Protein AF-A0AA45L4L4-F1 (afdb_monomer)

Sequence (92 aa):
MARGTAGLFDLRLVIAALFAVYGVVLVVVGLGFTDDADLAKADGWNVNLWSGAGMVVVAAVFGAWTALRPLVVPDPEDVTEGEGVDARERDI

Structure (mmCIF, N/CA/C/O backbone):
data_AF-A0AA45L4L4-F1
#
_entry.id   AF-A0AA45L4L4-F1
#
loop_
_atom_site.group_PDB
_atom_site.id
_atom_site.type_symbol
_atom_site.label_atom_id
_atom_site.label_alt_id
_atom_site.label_comp_id
_atom_site.label_asym_id
_atom_site.label_entity_id
_atom_site.label_seq_id
_atom_site.pdbx_PDB_ins_code
_atom_site.Cartn_x
_atom_site.Cartn_y
_atom_site.Cartn_z
_atom_site.occupancy
_atom_site.B_iso_or_equiv
_atom_site.auth_seq_id
_atom_site.auth_comp_id
_atom_site.auth_asym_id
_atom_site.auth_atom_id
_atom_site.pdbx_PDB_model_num
ATOM 1 N N . MET A 1 1 ? -18.571 10.109 25.725 1.00 43.22 1 MET A N 1
ATOM 2 C CA . MET A 1 1 ? -18.363 8.698 25.337 1.00 43.22 1 MET A CA 1
ATOM 3 C C . MET A 1 1 ? -17.017 8.603 24.644 1.00 43.22 1 MET A C 1
ATOM 5 O O . MET A 1 1 ? -16.935 8.917 23.462 1.00 43.22 1 MET A O 1
ATOM 9 N N . ALA A 1 2 ? -15.953 8.279 25.379 1.00 48.59 2 ALA A N 1
ATOM 10 C CA . ALA A 1 2 ? -14.664 8.011 24.757 1.00 48.59 2 ALA A CA 1
ATOM 11 C C . ALA A 1 2 ? -14.792 6.684 23.997 1.00 48.59 2 ALA A C 1
ATOM 13 O O . ALA A 1 2 ? -15.001 5.629 24.587 1.00 48.59 2 ALA A O 1
ATOM 14 N N . ARG A 1 3 ? -14.793 6.747 22.665 1.00 56.06 3 ARG A N 1
ATOM 15 C CA . ARG A 1 3 ? -14.721 5.556 21.824 1.00 56.06 3 ARG A CA 1
ATOM 16 C C . ARG A 1 3 ? -13.248 5.169 21.790 1.00 56.06 3 ARG A C 1
ATOM 18 O O . ARG A 1 3 ? -12.480 5.802 21.074 1.00 56.06 3 ARG A O 1
ATOM 25 N N . GLY A 1 4 ? -12.856 4.186 22.596 1.00 51.84 4 GLY A N 1
ATOM 26 C CA . GLY A 1 4 ? -11.532 3.582 22.501 1.00 51.84 4 GLY A CA 1
ATOM 27 C C . GLY A 1 4 ? -11.350 2.981 21.109 1.00 51.84 4 GLY A C 1
ATOM 28 O O . GLY A 1 4 ? -11.856 1.901 20.817 1.00 51.84 4 GLY A O 1
ATOM 29 N N . THR A 1 5 ? -10.686 3.701 20.209 1.00 53.16 5 THR A N 1
ATOM 30 C CA . THR A 1 5 ? -10.184 3.116 18.966 1.00 53.16 5 THR A CA 1
ATOM 31 C C . THR A 1 5 ? -9.115 2.110 19.373 1.00 53.16 5 THR A C 1
ATOM 33 O O . THR A 1 5 ? -8.146 2.492 20.030 1.00 53.16 5 THR A O 1
ATOM 36 N N . ALA A 1 6 ? -9.299 0.827 19.049 1.00 57.09 6 ALA A N 1
ATOM 37 C CA . ALA A 1 6 ? -8.289 -0.176 19.351 1.00 57.09 6 ALA A CA 1
ATOM 38 C C . ALA A 1 6 ? -6.941 0.227 18.775 1.00 57.09 6 ALA A C 1
ATOM 40 O O . ALA A 1 6 ? -6.842 0.530 17.589 1.00 57.09 6 ALA A O 1
ATOM 41 N N . GLY A 1 7 ? -5.926 0.107 19.625 1.00 58.91 7 GLY A N 1
ATOM 42 C CA . GLY A 1 7 ? -4.647 -0.492 19.291 1.00 58.91 7 GLY A CA 1
ATOM 43 C C . GLY A 1 7 ? -3.953 0.087 18.069 1.00 58.91 7 GLY A C 1
ATOM 44 O O . GLY A 1 7 ? -4.190 -0.333 16.942 1.00 58.91 7 GLY A O 1
ATOM 45 N N . LEU A 1 8 ? -2.923 0.885 18.328 1.00 59.56 8 LEU A N 1
ATOM 46 C CA . LEU A 1 8 ? -1.838 1.198 17.391 1.00 59.56 8 LEU A CA 1
ATOM 47 C C . LEU A 1 8 ? -1.221 -0.053 16.697 1.00 59.56 8 LE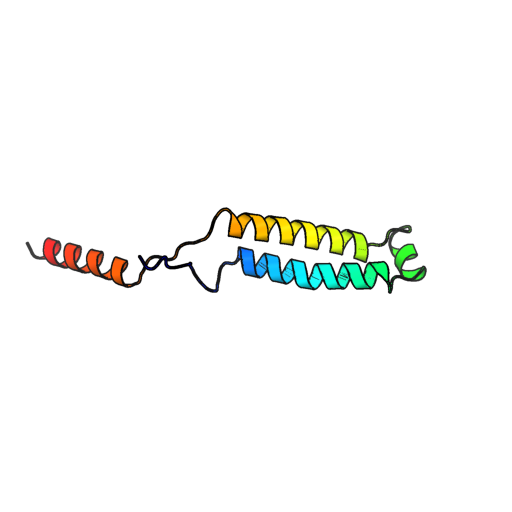U A C 1
ATOM 49 O O . LEU A 1 8 ? -0.423 0.082 15.778 1.00 59.56 8 LEU A O 1
ATOM 53 N N . PHE A 1 9 ? -1.622 -1.265 17.095 1.00 67.81 9 PHE A N 1
ATOM 54 C CA . PHE A 1 9 ? -1.220 -2.563 16.564 1.00 67.81 9 PHE A CA 1
ATOM 55 C C . PHE A 1 9 ? -2.380 -3.353 15.905 1.00 67.81 9 PHE A C 1
ATOM 57 O O . PHE A 1 9 ? -2.566 -4.533 16.199 1.00 67.81 9 PHE A O 1
ATOM 64 N N . ASP A 1 10 ? -3.165 -2.754 14.995 1.00 85.94 10 ASP A N 1
ATOM 65 C CA . ASP A 1 10 ? -4.001 -3.548 14.068 1.00 85.94 10 ASP A CA 1
ATOM 66 C C . ASP A 1 10 ? -3.108 -4.148 12.970 1.00 85.94 10 ASP A C 1
ATOM 68 O O . ASP A 1 10 ? -2.588 -3.438 12.103 1.00 85.94 10 ASP A O 1
ATOM 72 N N . LEU A 1 11 ? -2.955 -5.475 12.985 1.00 88.81 11 LEU A N 1
ATOM 73 C CA . LEU A 1 11 ? -2.179 -6.213 11.988 1.00 88.81 11 LEU A CA 1
ATOM 74 C C . LEU A 1 11 ? -2.628 -5.899 10.551 1.00 88.81 11 LEU A C 1
ATOM 76 O O . LEU A 1 11 ? -1.795 -5.843 9.651 1.00 88.81 11 LEU A O 1
ATOM 80 N N . ARG A 1 12 ? -3.920 -5.645 10.315 1.00 92.25 12 ARG A N 1
ATOM 81 C CA . ARG A 1 12 ? -4.442 -5.323 8.979 1.00 92.25 12 ARG A CA 1
ATOM 82 C C . ARG A 1 12 ? -3.910 -3.988 8.477 1.00 92.25 12 ARG A C 1
ATOM 84 O O . ARG A 1 12 ? -3.602 -3.875 7.295 1.00 92.25 12 ARG A O 1
ATOM 91 N N . LEU A 1 13 ? -3.771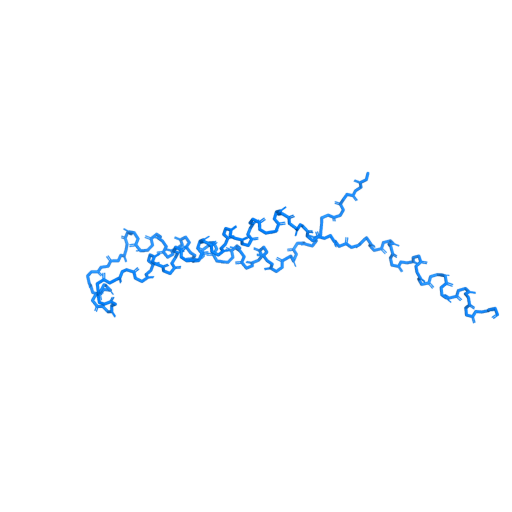 -3.004 9.366 1.00 91.12 13 LEU A N 1
ATOM 92 C CA . LEU A 1 13 ? -3.209 -1.701 9.021 1.00 91.12 13 LEU A CA 1
ATOM 93 C C . LEU A 1 13 ? -1.700 -1.803 8.775 1.00 91.12 13 LEU A C 1
ATOM 95 O O . LEU A 1 13 ? -1.206 -1.223 7.813 1.00 91.12 13 LEU A O 1
ATOM 99 N N . VAL A 1 14 ? -0.988 -2.586 9.592 1.00 92.44 14 VAL A N 1
ATOM 100 C CA . VAL A 1 14 ? 0.445 -2.861 9.397 1.00 92.44 14 VAL A CA 1
ATOM 101 C C . VAL A 1 14 ? 0.682 -3.532 8.043 1.00 92.44 14 VAL A C 1
ATOM 103 O O . VAL A 1 14 ? 1.496 -3.056 7.256 1.00 92.44 14 VAL A O 1
ATOM 106 N N . ILE A 1 15 ? -0.071 -4.592 7.729 1.00 93.75 15 ILE A N 1
ATOM 107 C CA . ILE A 1 15 ? 0.002 -5.287 6.438 1.00 93.75 15 ILE A CA 1
ATOM 108 C C . ILE A 1 15 ? -0.332 -4.321 5.295 1.00 93.75 15 ILE A C 1
ATOM 110 O O . ILE A 1 15 ? 0.436 -4.231 4.339 1.00 93.75 15 ILE A O 1
ATOM 114 N N . ALA A 1 16 ? -1.426 -3.559 5.398 1.00 95.56 16 ALA A N 1
ATOM 115 C CA . ALA A 1 16 ? -1.815 -2.594 4.371 1.00 95.56 16 ALA A CA 1
ATOM 116 C C . ALA A 1 16 ? -0.718 -1.553 4.106 1.00 95.56 16 ALA A C 1
ATOM 118 O O . ALA A 1 16 ? -0.404 -1.284 2.951 1.00 95.56 16 ALA A O 1
ATOM 119 N N . ALA A 1 17 ? -0.105 -1.001 5.157 1.00 95.56 17 ALA A N 1
ATOM 120 C CA . ALA A 1 17 ? 0.966 -0.019 5.032 1.00 95.56 17 ALA A CA 1
ATOM 121 C C . ALA A 1 17 ? 2.217 -0.614 4.368 1.00 95.56 17 ALA A C 1
ATOM 123 O O . ALA A 1 17 ? 2.776 -0.000 3.460 1.00 95.56 17 ALA A O 1
ATOM 124 N N . LEU A 1 18 ? 2.628 -1.822 4.768 1.00 97.25 18 LEU A N 1
ATOM 125 C CA . LEU A 1 18 ? 3.777 -2.509 4.170 1.00 97.25 18 LEU A CA 1
ATOM 126 C C . LEU A 1 18 ? 3.554 -2.778 2.676 1.00 97.25 18 LEU A C 1
ATOM 128 O O . LEU A 1 18 ? 4.407 -2.432 1.858 1.00 97.25 18 LEU A O 1
ATOM 132 N N . PHE A 1 19 ? 2.392 -3.329 2.312 1.00 98.38 19 PHE A N 1
ATOM 133 C CA . PHE A 1 19 ? 2.028 -3.565 0.914 1.00 98.38 19 PHE A CA 1
ATOM 134 C C . PHE A 1 19 ? 1.902 -2.266 0.116 1.00 98.38 19 PHE A C 1
ATOM 136 O O . PHE A 1 19 ? 2.334 -2.224 -1.033 1.00 98.38 19 PHE A O 1
ATOM 143 N N . ALA A 1 20 ? 1.363 -1.197 0.706 1.00 98.06 20 ALA A N 1
ATOM 144 C CA . ALA A 1 20 ? 1.262 0.099 0.044 1.00 98.06 20 ALA A CA 1
ATOM 145 C C . ALA A 1 20 ? 2.647 0.672 -0.277 1.00 98.06 20 ALA A C 1
ATOM 147 O O . ALA A 1 20 ? 2.900 1.043 -1.420 1.00 98.06 20 ALA A O 1
ATOM 148 N N . VAL A 1 21 ? 3.557 0.710 0.701 1.00 98.38 21 VAL A N 1
ATOM 149 C CA . VAL A 1 21 ? 4.910 1.255 0.508 1.00 98.38 21 VAL A CA 1
ATOM 150 C C . VAL A 1 21 ? 5.666 0.451 -0.546 1.00 98.38 21 VAL A C 1
ATOM 152 O O . VAL A 1 21 ? 6.176 1.026 -1.506 1.00 98.38 21 VAL A O 1
ATOM 155 N N . TYR A 1 22 ? 5.701 -0.876 -0.411 1.00 98.00 22 TYR A N 1
ATOM 156 C CA . TYR A 1 22 ? 6.430 -1.724 -1.354 1.00 98.00 22 TYR A CA 1
ATOM 157 C C . TYR A 1 22 ? 5.785 -1.720 -2.745 1.00 98.00 22 TYR A C 1
ATOM 159 O O . TYR A 1 22 ? 6.480 -1.628 -3.755 1.00 98.00 22 TYR A O 1
ATOM 167 N N . GLY A 1 23 ? 4.452 -1.745 -2.806 1.00 98.19 23 GLY A N 1
ATOM 168 C CA . GLY A 1 23 ? 3.697 -1.677 -4.052 1.00 98.19 23 GLY A CA 1
ATOM 169 C C . GLY A 1 23 ? 3.952 -0.382 -4.815 1.00 98.19 23 GLY A C 1
ATOM 170 O O . GLY A 1 23 ? 4.210 -0.429 -6.014 1.00 98.19 23 GLY A O 1
ATOM 171 N N . VAL A 1 24 ? 3.970 0.765 -4.128 1.00 98.25 24 VAL A N 1
ATOM 172 C CA . VAL A 1 24 ? 4.311 2.061 -4.739 1.00 98.25 24 VAL A CA 1
ATOM 173 C C . VAL A 1 24 ? 5.734 2.051 -5.290 1.00 98.25 24 VAL A C 1
ATOM 175 O O . VAL A 1 24 ? 5.938 2.484 -6.422 1.00 98.25 24 VAL A O 1
ATOM 178 N N . VAL A 1 25 ? 6.707 1.517 -4.542 1.00 97.88 25 VAL A N 1
ATOM 179 C CA . VAL A 1 25 ? 8.089 1.381 -5.032 1.00 97.88 25 VAL A CA 1
ATOM 180 C C . VAL A 1 25 ? 8.125 0.555 -6.319 1.00 97.88 25 VAL A C 1
ATOM 182 O O . VAL A 1 25 ? 8.717 0.994 -7.302 1.00 97.88 25 VAL A O 1
ATOM 185 N N . LEU A 1 26 ? 7.448 -0.595 -6.355 1.00 97.62 26 LEU A N 1
ATOM 186 C CA . LEU A 1 26 ? 7.419 -1.454 -7.541 1.00 97.62 26 LEU A CA 1
ATOM 187 C C . LEU A 1 26 ? 6.684 -0.824 -8.726 1.00 97.62 26 LEU A C 1
ATOM 189 O O . LEU A 1 26 ? 7.114 -1.004 -9.861 1.00 97.62 26 LEU A O 1
ATOM 193 N N . VAL A 1 27 ? 5.623 -0.052 -8.489 1.00 97.94 27 VAL A N 1
ATOM 194 C CA . VAL A 1 27 ? 4.956 0.713 -9.552 1.00 97.94 27 VAL A CA 1
ATOM 195 C C . VAL A 1 27 ? 5.899 1.773 -10.120 1.00 97.94 27 VAL A C 1
ATOM 197 O O . VAL A 1 27 ? 6.015 1.883 -11.335 1.00 97.94 27 VAL A O 1
ATOM 200 N N . VAL A 1 28 ? 6.617 2.520 -9.276 1.00 97.19 28 VAL A N 1
ATOM 201 C CA . VAL A 1 28 ? 7.584 3.535 -9.732 1.00 97.19 28 VAL A CA 1
ATOM 202 C C . VAL A 1 28 ? 8.723 2.894 -10.526 1.00 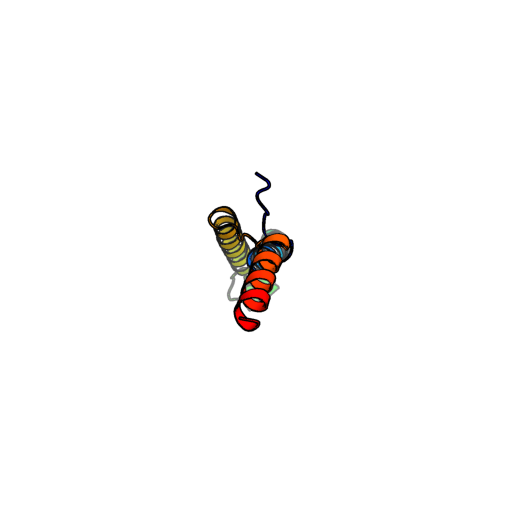97.19 28 VAL A C 1
ATOM 204 O O . VAL A 1 28 ? 9.022 3.347 -11.631 1.00 97.19 28 VAL A O 1
ATOM 207 N N . VAL A 1 29 ? 9.319 1.816 -10.005 1.00 96.19 29 VAL A N 1
ATOM 208 C CA . VAL A 1 29 ? 10.365 1.045 -10.700 1.00 96.19 29 VAL A CA 1
ATOM 209 C C . VAL A 1 29 ? 9.837 0.486 -12.018 1.00 96.19 29 VAL A C 1
ATOM 211 O O . VAL A 1 29 ? 10.478 0.596 -13.059 1.00 96.19 29 VAL A O 1
ATOM 214 N N . GLY A 1 30 ? 8.633 -0.069 -11.993 1.00 94.62 30 GLY A N 1
ATOM 215 C CA . GLY A 1 30 ? 7.975 -0.604 -13.167 1.00 94.62 30 GLY A CA 1
ATOM 216 C C . GLY A 1 30 ? 7.726 0.449 -14.252 1.00 94.62 30 GLY A C 1
ATOM 217 O O . GLY A 1 30 ? 7.955 0.176 -15.425 1.00 94.62 30 GLY A O 1
ATOM 218 N N . LEU A 1 31 ? 7.286 1.656 -13.881 1.00 94.06 31 LEU A N 1
ATOM 219 C CA . LEU A 1 31 ? 6.948 2.719 -14.834 1.00 94.06 31 LEU A CA 1
ATOM 220 C C . LEU A 1 31 ? 8.179 3.426 -15.413 1.00 94.06 31 LEU A C 1
ATOM 222 O O . LEU A 1 31 ? 8.129 3.865 -16.558 1.00 94.06 31 LEU A O 1
ATOM 226 N N . GLY A 1 32 ? 9.239 3.597 -14.618 1.00 92.00 32 GLY A N 1
ATOM 227 C CA . GLY A 1 32 ? 10.364 4.472 -14.973 1.00 92.00 32 GLY A CA 1
ATOM 228 C C . GLY A 1 32 ? 11.741 3.814 -15.023 1.00 92.00 32 GLY A C 1
ATOM 229 O O . GLY A 1 32 ? 12.688 4.468 -15.443 1.00 92.00 32 GLY A O 1
ATOM 230 N N . PHE A 1 33 ? 11.874 2.562 -14.579 1.00 91.88 33 PHE A N 1
ATOM 231 C CA . PHE A 1 33 ? 13.169 1.906 -14.355 1.00 91.88 33 PHE A CA 1
ATOM 232 C C . PHE A 1 33 ? 13.161 0.427 -14.776 1.00 91.88 33 PHE A C 1
ATOM 234 O O . PHE A 1 33 ? 13.820 -0.399 -14.151 1.00 91.88 33 PHE A O 1
ATOM 241 N N . THR A 1 34 ? 12.366 0.070 -15.790 1.00 91.12 34 THR A N 1
ATOM 242 C CA . THR A 1 34 ? 12.360 -1.283 -16.366 1.00 91.12 34 THR A CA 1
ATOM 243 C C . THR A 1 34 ? 12.959 -1.251 -17.764 1.00 91.12 34 THR A C 1
ATOM 245 O O . THR A 1 34 ? 12.386 -0.626 -18.655 1.00 91.12 34 THR A O 1
ATOM 248 N N . ASP A 1 35 ? 14.074 -1.957 -17.944 1.00 90.81 35 ASP A N 1
ATOM 249 C CA . ASP A 1 35 ? 14.794 -2.041 -19.216 1.00 90.81 35 ASP A CA 1
ATOM 250 C C . ASP A 1 35 ? 14.459 -3.336 -19.981 1.00 90.81 35 ASP A C 1
ATOM 252 O O . ASP A 1 35 ? 13.957 -4.313 -19.415 1.00 90.81 35 ASP A O 1
ATOM 256 N N . ASP A 1 36 ? 14.805 -3.389 -21.271 1.00 88.56 36 ASP A N 1
ATOM 257 C CA . ASP A 1 36 ? 14.555 -4.550 -22.144 1.00 88.56 36 ASP A CA 1
ATOM 258 C C . ASP A 1 36 ? 15.159 -5.854 -21.600 1.00 88.56 36 ASP A C 1
ATOM 260 O O . ASP A 1 36 ? 14.587 -6.933 -21.759 1.00 88.56 36 ASP A O 1
ATOM 264 N N . ALA A 1 37 ? 16.301 -5.763 -20.913 1.00 88.69 37 ALA A N 1
ATOM 265 C CA . ALA A 1 37 ? 16.942 -6.909 -20.275 1.00 88.69 37 ALA A CA 1
ATOM 266 C C . ALA A 1 37 ? 16.108 -7.490 -19.120 1.00 88.69 37 ALA A C 1
ATOM 268 O O . ALA A 1 37 ? 16.186 -8.690 -18.857 1.00 88.69 37 ALA A O 1
ATOM 269 N N . ASP A 1 38 ? 15.316 -6.668 -18.432 1.00 87.44 38 ASP A N 1
ATOM 270 C CA . ASP A 1 38 ? 14.415 -7.123 -17.375 1.00 87.44 38 ASP A CA 1
ATOM 271 C C . ASP A 1 38 ? 13.118 -7.687 -17.951 1.00 87.44 38 ASP A C 1
ATOM 273 O O . ASP A 1 38 ? 12.657 -8.734 -17.495 1.00 87.44 38 ASP A O 1
ATOM 277 N N . LEU A 1 39 ? 12.587 -7.074 -19.012 1.00 90.06 39 LEU A N 1
ATOM 278 C CA . LEU A 1 39 ? 11.439 -7.606 -19.751 1.00 90.06 39 LEU A CA 1
ATOM 279 C C . LEU A 1 39 ? 11.753 -8.971 -20.373 1.00 90.06 39 LEU A C 1
ATOM 281 O O . LEU A 1 39 ? 10.938 -9.889 -20.297 1.00 90.06 39 LEU A O 1
ATOM 285 N N . ALA A 1 40 ? 12.953 -9.150 -20.929 1.00 91.50 40 ALA A N 1
ATOM 286 C CA . ALA A 1 40 ? 13.377 -10.410 -21.534 1.00 91.50 40 ALA A CA 1
ATOM 287 C C . ALA A 1 40 ? 13.395 -11.587 -20.540 1.00 91.50 40 ALA A C 1
ATOM 289 O O . ALA A 1 40 ? 13.139 -12.724 -20.930 1.00 91.50 40 ALA A O 1
ATOM 290 N N . LYS A 1 41 ? 13.647 -11.334 -19.247 1.00 90.81 41 LYS A N 1
ATOM 291 C CA . LYS A 1 41 ? 13.612 -12.372 -18.196 1.00 90.81 41 LYS A CA 1
ATOM 292 C C . LYS A 1 41 ? 12.196 -12.866 -17.896 1.00 90.81 41 LYS A C 1
ATOM 294 O O . LYS A 1 41 ? 12.041 -13.926 -17.296 1.00 90.81 41 LYS A O 1
ATOM 299 N N . ALA A 1 42 ? 11.185 -12.095 -18.284 1.00 90.31 42 ALA A N 1
ATOM 300 C CA . ALA A 1 42 ? 9.783 -12.335 -17.982 1.00 90.31 42 ALA A CA 1
ATOM 301 C C . ALA A 1 42 ? 8.912 -12.354 -19.248 1.00 90.31 42 ALA A C 1
ATOM 303 O O . ALA A 1 42 ? 7.751 -11.961 -19.206 1.00 90.31 42 ALA A O 1
ATOM 304 N N . ASP A 1 43 ? 9.472 -12.795 -20.379 1.00 89.88 43 ASP A N 1
ATOM 305 C CA . ASP A 1 43 ? 8.745 -12.961 -21.648 1.00 89.88 43 ASP A CA 1
ATOM 306 C C . ASP A 1 43 ? 8.059 -11.669 -22.144 1.00 89.88 43 ASP A C 1
ATOM 308 O O . ASP A 1 43 ? 6.947 -11.667 -22.667 1.00 89.88 43 ASP A O 1
ATOM 312 N N . GLY A 1 44 ? 8.707 -10.525 -21.912 1.00 89.31 44 GLY A N 1
ATOM 313 C CA . GLY A 1 44 ? 8.189 -9.200 -22.257 1.00 89.31 44 GLY A CA 1
ATOM 314 C C . GLY A 1 44 ? 7.283 -8.573 -21.193 1.00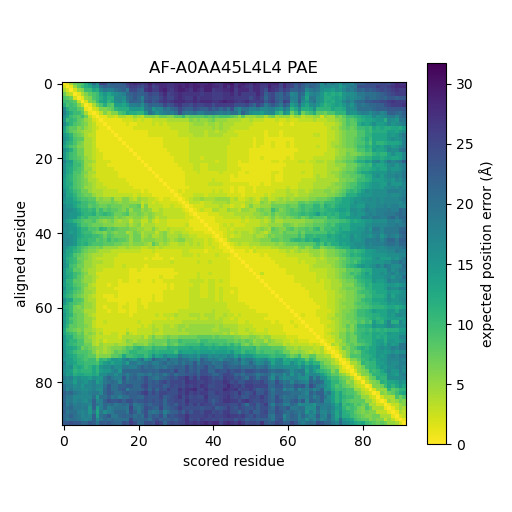 89.31 44 GLY A C 1
ATOM 315 O O . GLY A 1 44 ? 6.832 -7.441 -21.370 1.00 89.31 44 GLY A O 1
ATOM 316 N N . TRP A 1 45 ? 7.009 -9.263 -20.083 1.00 94.12 45 TRP A N 1
ATOM 317 C CA . TRP A 1 45 ? 6.131 -8.752 -19.034 1.00 94.12 45 TRP A CA 1
ATOM 318 C C . TRP A 1 45 ? 6.889 -7.898 -18.025 1.00 94.12 45 TRP A C 1
ATOM 320 O O . TRP A 1 45 ? 7.914 -8.292 -17.471 1.00 94.12 45 TRP A O 1
ATOM 330 N N . ASN A 1 46 ? 6.321 -6.742 -17.690 1.00 94.69 46 ASN A N 1
ATOM 331 C CA . ASN A 1 46 ? 6.834 -5.919 -16.605 1.00 94.69 46 ASN A CA 1
ATOM 332 C C . ASN A 1 46 ? 6.353 -6.460 -15.248 1.00 94.69 46 ASN A C 1
ATOM 334 O O . ASN A 1 46 ? 5.290 -6.090 -14.741 1.00 94.69 46 ASN A O 1
ATOM 338 N N . VAL A 1 47 ? 7.138 -7.368 -14.668 1.00 94.69 47 VAL A N 1
ATOM 339 C CA . VAL A 1 47 ? 6.810 -8.039 -13.399 1.00 94.69 47 VAL A CA 1
ATOM 340 C C . VAL A 1 47 ? 6.716 -7.051 -12.238 1.00 94.69 47 VAL A C 1
ATOM 342 O O . VAL A 1 47 ? 5.864 -7.228 -11.366 1.00 94.69 47 VAL A O 1
ATOM 345 N N . ASN A 1 48 ? 7.534 -5.995 -12.240 1.00 95.12 48 ASN A N 1
ATOM 346 C CA . ASN A 1 48 ? 7.501 -4.957 -11.209 1.00 95.12 48 ASN A CA 1
ATOM 347 C C . ASN A 1 48 ? 6.150 -4.229 -11.213 1.00 95.12 48 ASN A C 1
ATOM 349 O O . ASN A 1 48 ? 5.519 -4.117 -10.163 1.00 95.12 48 ASN A O 1
ATOM 353 N N . LEU A 1 49 ? 5.648 -3.831 -12.390 1.00 95.62 49 LEU A N 1
ATOM 354 C CA . LEU A 1 49 ? 4.334 -3.189 -12.515 1.00 95.62 49 LEU A CA 1
ATOM 355 C C . LEU A 1 49 ? 3.196 -4.091 -12.054 1.00 95.62 49 LEU A C 1
ATOM 357 O O . LEU A 1 49 ? 2.372 -3.664 -11.250 1.00 95.62 49 LEU A O 1
ATOM 361 N N . TRP A 1 50 ? 3.142 -5.329 -12.546 1.00 96.81 50 TRP A N 1
ATOM 362 C CA . TRP A 1 50 ? 2.049 -6.243 -12.210 1.00 96.81 50 TRP A CA 1
ATOM 363 C C . TRP A 1 50 ? 2.044 -6.617 -10.729 1.00 96.81 50 TRP A C 1
ATOM 365 O O . TRP A 1 50 ? 0.992 -6.603 -10.087 1.00 96.81 50 TRP A O 1
ATOM 375 N N . SER A 1 51 ? 3.223 -6.885 -10.166 1.00 97.06 51 SER A N 1
ATOM 376 C CA . SER A 1 51 ? 3.366 -7.183 -8.740 1.00 97.06 51 SER A CA 1
ATOM 377 C C . SER A 1 51 ? 3.005 -5.965 -7.892 1.00 97.06 51 SER A C 1
ATOM 379 O O . SER A 1 51 ? 2.201 -6.081 -6.971 1.00 97.06 51 SER A O 1
ATOM 381 N N . GLY A 1 52 ? 3.526 -4.783 -8.238 1.00 97.81 52 GLY A N 1
ATOM 382 C CA . GLY A 1 52 ? 3.219 -3.531 -7.551 1.00 97.81 52 GLY A CA 1
ATOM 383 C C . GLY 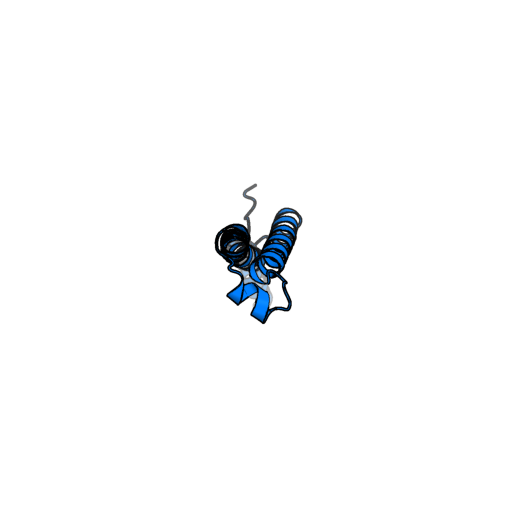A 1 52 ? 1.731 -3.186 -7.592 1.00 97.81 52 GLY A C 1
ATOM 384 O O . GLY A 1 52 ? 1.146 -2.871 -6.558 1.00 97.81 52 GLY A O 1
ATOM 385 N N . ALA A 1 53 ? 1.085 -3.337 -8.750 1.00 98.00 53 ALA A N 1
ATOM 386 C CA . ALA A 1 53 ? -0.355 -3.146 -8.899 1.00 98.00 53 ALA A CA 1
ATOM 387 C C . ALA A 1 53 ? -1.151 -4.105 -8.000 1.00 98.00 53 ALA A C 1
ATOM 389 O O . ALA A 1 53 ? -2.056 -3.669 -7.288 1.00 98.00 53 ALA A O 1
ATOM 390 N N . GLY A 1 54 ? -0.780 -5.389 -7.964 1.00 98.31 54 GLY A N 1
ATOM 391 C CA . GLY A 1 54 ? -1.389 -6.365 -7.060 1.00 98.31 54 GLY A CA 1
ATOM 392 C C . GLY A 1 54 ? -1.248 -5.969 -5.587 1.00 98.31 54 GLY A C 1
ATOM 393 O O . GLY A 1 54 ? -2.226 -5.993 -4.840 1.00 98.31 54 GLY A O 1
ATOM 394 N N . MET A 1 55 ? -0.056 -5.528 -5.176 1.00 98.56 55 MET A N 1
ATOM 395 C CA . MET A 1 55 ? 0.204 -5.058 -3.811 1.00 98.56 55 MET A CA 1
ATOM 396 C C . MET A 1 55 ? -0.639 -3.828 -3.443 1.00 98.56 55 MET A C 1
ATOM 398 O O . MET A 1 55 ? -1.208 -3.781 -2.353 1.00 98.56 55 MET A O 1
ATOM 402 N N . VAL A 1 56 ? -0.781 -2.863 -4.358 1.00 98.38 56 VAL A N 1
ATOM 403 C CA . VAL A 1 56 ? -1.622 -1.671 -4.154 1.00 98.38 56 VAL A CA 1
ATOM 404 C C . VAL A 1 56 ? -3.096 -2.051 -4.006 1.00 98.38 56 VAL A C 1
ATOM 406 O O . VAL A 1 56 ? -3.773 -1.532 -3.118 1.00 98.3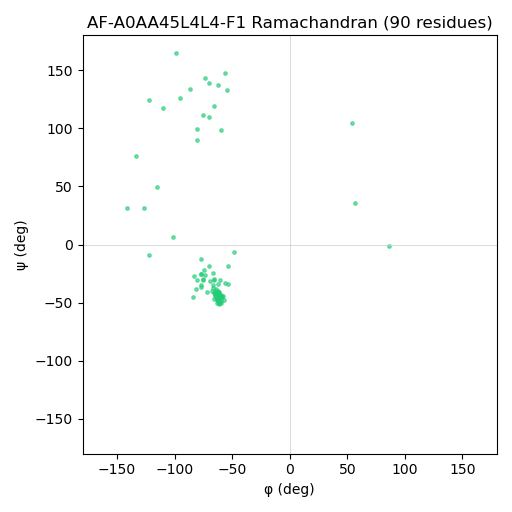8 56 VAL A O 1
ATOM 409 N N . VAL A 1 57 ? -3.594 -2.991 -4.815 1.00 98.44 57 VAL A N 1
ATOM 410 C CA . VAL A 1 57 ? -4.970 -3.499 -4.691 1.00 98.44 57 VAL A CA 1
ATOM 411 C C . VAL A 1 57 ? -5.187 -4.158 -3.328 1.00 98.44 57 VAL A C 1
ATOM 413 O O . VAL A 1 57 ? -6.168 -3.849 -2.652 1.00 98.44 57 VAL A O 1
ATOM 416 N N . VAL A 1 58 ? -4.267 -5.017 -2.879 1.00 98.06 58 VAL A N 1
ATOM 417 C CA . VAL A 1 58 ? -4.353 -5.661 -1.557 1.00 98.06 58 VAL A CA 1
ATOM 418 C C . VAL A 1 58 ? -4.343 -4.621 -0.435 1.00 98.06 58 VAL A C 1
ATOM 420 O O . VAL A 1 58 ? -5.180 -4.688 0.465 1.00 98.06 58 VAL A O 1
ATOM 423 N N . ALA A 1 59 ? -3.457 -3.625 -0.505 1.00 97.81 59 ALA A N 1
ATOM 424 C CA . ALA A 1 59 ? -3.411 -2.542 0.472 1.00 97.81 59 ALA A CA 1
ATOM 425 C C . ALA A 1 59 ? -4.733 -1.759 0.530 1.00 97.81 59 ALA A C 1
ATOM 427 O O . ALA A 1 59 ? -5.241 -1.496 1.621 1.00 97.81 59 ALA A O 1
ATOM 428 N N . ALA A 1 60 ? -5.328 -1.445 -0.625 1.00 97.62 60 ALA A N 1
ATOM 429 C CA . ALA A 1 60 ? -6.618 -0.764 -0.701 1.00 97.62 60 ALA A CA 1
ATOM 430 C C . ALA A 1 60 ? -7.749 -1.606 -0.091 1.00 97.62 60 ALA A C 1
ATOM 432 O O . ALA A 1 60 ? -8.570 -1.079 0.657 1.00 97.62 60 ALA A O 1
ATOM 433 N N . VAL A 1 61 ? -7.767 -2.917 -0.350 1.00 97.81 61 VAL A N 1
ATOM 434 C CA . VAL A 1 61 ? -8.749 -3.842 0.235 1.00 97.81 61 VAL A CA 1
ATOM 435 C C . VAL A 1 61 ? -8.622 -3.893 1.756 1.00 97.81 61 VAL A C 1
ATOM 437 O O . VAL A 1 61 ? -9.624 -3.751 2.456 1.00 97.81 61 VAL A O 1
ATOM 440 N N . PHE A 1 62 ? -7.408 -4.058 2.287 1.00 95.00 62 PHE A N 1
ATOM 441 C CA . PHE A 1 62 ? -7.193 -4.100 3.734 1.00 95.00 62 PHE A CA 1
ATOM 442 C C . PHE A 1 62 ? -7.504 -2.754 4.395 1.00 95.00 62 PHE A C 1
ATOM 444 O O . PHE A 1 62 ? -8.161 -2.737 5.433 1.00 95.00 62 PHE A O 1
ATOM 451 N N . GLY A 1 63 ? -7.108 -1.635 3.784 1.00 93.56 63 GLY A N 1
ATOM 452 C CA . GLY A 1 63 ? -7.427 -0.291 4.271 1.00 93.56 63 GLY A CA 1
ATOM 453 C C . GLY A 1 63 ? -8.930 0.010 4.258 1.00 93.56 63 GLY A C 1
ATOM 454 O O . GLY A 1 63 ? -9.468 0.567 5.212 1.00 93.56 63 GLY A O 1
ATOM 455 N N . ALA A 1 64 ? -9.646 -0.416 3.215 1.00 95.56 64 ALA A N 1
ATOM 456 C CA . ALA A 1 64 ? -11.101 -0.313 3.180 1.00 95.56 64 ALA A CA 1
ATOM 457 C C . ALA A 1 64 ? -11.743 -1.199 4.256 1.00 95.56 64 ALA A C 1
ATOM 459 O O . ALA A 1 64 ? -12.660 -0.767 4.950 1.00 95.56 64 ALA A O 1
ATOM 460 N N . TRP A 1 65 ? -11.242 -2.422 4.449 1.00 94.06 65 TRP A N 1
ATOM 461 C CA . TRP A 1 65 ? -11.744 -3.321 5.483 1.00 94.06 65 TRP A CA 1
ATOM 462 C C . TRP A 1 65 ? -11.543 -2.744 6.888 1.00 94.06 65 TRP A C 1
ATOM 464 O O . TRP A 1 65 ? -12.473 -2.798 7.693 1.00 94.06 65 TRP A O 1
ATOM 474 N N . THR A 1 66 ? -10.365 -2.200 7.212 1.00 90.69 66 THR A N 1
ATOM 475 C CA . THR A 1 66 ? -10.107 -1.598 8.533 1.00 90.69 66 THR A CA 1
ATOM 476 C C . THR A 1 66 ? -11.025 -0.410 8.792 1.00 90.69 66 THR A C 1
ATOM 478 O O . THR A 1 66 ? -11.571 -0.307 9.888 1.00 90.69 66 THR A O 1
ATOM 481 N N . ALA A 1 67 ? -11.270 0.427 7.778 1.00 88.44 67 ALA A N 1
ATOM 482 C CA . ALA A 1 67 ? -12.213 1.538 7.867 1.00 88.44 67 ALA A CA 1
ATOM 483 C C . ALA A 1 67 ? -13.667 1.064 8.065 1.00 88.44 67 ALA A C 1
ATOM 485 O O . ALA A 1 67 ? -14.399 1.641 8.867 1.00 88.44 67 ALA A O 1
ATOM 486 N N . LEU A 1 68 ? -14.083 -0.002 7.369 1.00 93.50 68 LEU A N 1
ATOM 487 C CA . LEU A 1 68 ? -15.436 -0.569 7.468 1.00 93.50 68 LEU A CA 1
ATOM 488 C C . LEU A 1 68 ? -15.667 -1.375 8.755 1.00 93.50 68 LEU A C 1
ATOM 490 O O . LEU A 1 68 ? -16.796 -1.465 9.233 1.00 93.50 68 LEU A O 1
ATOM 494 N N . ARG A 1 69 ? -14.621 -1.998 9.308 1.00 89.56 69 ARG A N 1
ATOM 495 C CA . ARG A 1 69 ? -14.674 -2.815 10.530 1.00 89.56 69 ARG A CA 1
ATOM 496 C C . ARG A 1 69 ? -13.521 -2.457 11.477 1.00 89.56 69 ARG A C 1
ATOM 498 O O . ARG A 1 69 ? -12.556 -3.234 11.570 1.00 89.56 69 ARG A O 1
ATOM 505 N N . PRO A 1 70 ? -13.623 -1.319 12.189 1.00 85.94 70 PRO A N 1
ATOM 506 C CA . PRO A 1 70 ? -12.628 -0.907 13.173 1.00 85.94 70 PRO A CA 1
ATOM 507 C C . PRO A 1 70 ? -12.535 -1.925 14.313 1.00 85.94 70 PRO A C 1
ATOM 509 O O . PRO A 1 70 ? -13.561 -2.403 14.801 1.00 85.94 70 PRO A O 1
ATOM 512 N N . LEU A 1 71 ? -11.317 -2.258 14.746 1.00 83.94 71 LEU A N 1
ATOM 513 C CA . LEU A 1 71 ? -11.135 -2.991 15.999 1.00 83.94 71 LEU A CA 1
ATOM 514 C C . LEU A 1 71 ? -11.399 -2.029 17.164 1.00 83.94 71 LEU A C 1
ATOM 516 O O . LEU A 1 71 ? -11.050 -0.849 17.105 1.00 83.94 71 LEU A O 1
ATOM 520 N N . VAL A 1 72 ? -12.012 -2.537 18.229 1.00 82.62 72 VAL A N 1
ATOM 521 C CA . VAL A 1 72 ? -12.231 -1.816 19.489 1.00 82.62 72 VAL A CA 1
ATOM 522 C C . VAL A 1 72 ? -11.566 -2.642 20.583 1.00 82.62 72 VAL A C 1
ATOM 524 O O . VAL A 1 72 ? -11.833 -3.837 20.687 1.00 82.62 72 VAL A O 1
ATOM 527 N N . VAL A 1 73 ? -10.652 -2.030 21.335 1.00 76.44 73 VAL A N 1
ATOM 528 C CA . VAL A 1 73 ? -9.994 -2.666 22.483 1.00 76.44 73 VAL A CA 1
ATOM 529 C C . VAL A 1 73 ? -10.789 -2.238 23.715 1.00 76.44 73 VAL A C 1
ATOM 531 O O . VAL A 1 73 ? -11.013 -1.032 23.854 1.00 76.44 73 VAL A O 1
ATOM 534 N N . PRO A 1 74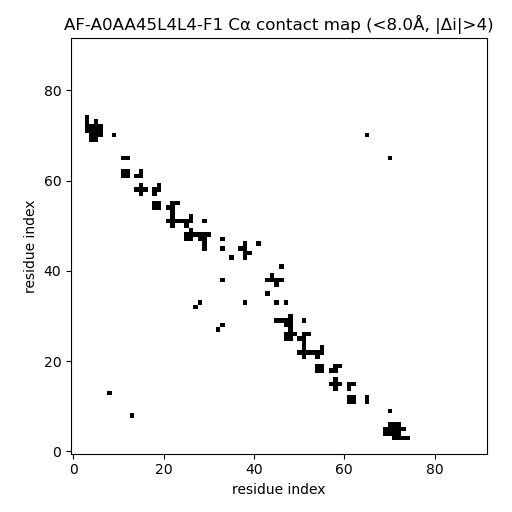 ? -11.262 -3.185 24.547 1.00 74.88 74 PRO A N 1
ATOM 535 C CA . PRO A 1 74 ? -11.947 -2.875 25.802 1.00 74.88 74 PRO A CA 1
ATOM 536 C C . PRO A 1 74 ? -11.086 -1.999 26.713 1.00 74.88 74 PRO A C 1
ATOM 538 O O . PRO A 1 74 ? -9.855 -2.103 26.683 1.00 74.88 74 PRO A O 1
ATOM 541 N N . ASP A 1 75 ? -11.724 -1.135 27.498 1.00 77.38 75 ASP A N 1
ATOM 542 C CA . ASP A 1 75 ? -11.006 -0.270 28.430 1.00 77.38 75 ASP A CA 1
ATOM 543 C C . ASP A 1 75 ? -10.439 -1.134 29.576 1.00 77.38 75 ASP A C 1
ATOM 545 O O . ASP A 1 75 ? -11.124 -2.056 30.028 1.00 77.38 75 ASP A O 1
ATOM 549 N N . PRO A 1 76 ? -9.205 -0.906 30.063 1.00 68.81 76 PRO A N 1
ATOM 550 C CA . PRO A 1 76 ? -8.704 -1.564 31.272 1.00 68.81 76 PRO A CA 1
ATOM 551 C C . PRO A 1 76 ? -9.614 -1.411 32.506 1.00 68.81 76 PRO A C 1
ATOM 553 O O . PRO A 1 76 ? -9.490 -2.202 33.437 1.00 68.81 76 PRO A O 1
ATOM 556 N N . GLU A 1 77 ? -10.536 -0.448 32.544 1.00 67.31 77 GLU A N 1
ATOM 557 C CA . GLU A 1 77 ? -11.537 -0.369 33.619 1.00 67.31 77 GLU A CA 1
ATOM 558 C C . GLU A 1 77 ? -12.573 -1.516 33.552 1.00 67.31 77 GLU A C 1
ATOM 560 O O . GLU A 1 77 ? -12.963 -2.041 34.598 1.00 67.31 77 GLU A O 1
ATOM 565 N N . ASP A 1 78 ? -12.905 -2.013 32.351 1.00 63.88 78 ASP A N 1
ATOM 566 C CA . ASP A 1 78 ? -13.886 -3.093 32.129 1.00 63.88 78 ASP A CA 1
ATOM 567 C C . ASP A 1 78 ? -13.423 -4.457 32.689 1.00 63.88 78 ASP A C 1
ATOM 569 O O . ASP A 1 78 ? -14.243 -5.327 32.986 1.00 63.88 78 ASP A O 1
ATOM 573 N N . VAL A 1 79 ? -12.109 -4.677 32.843 1.00 63.50 79 VAL A N 1
ATOM 574 C CA . VAL A 1 79 ? -11.555 -5.945 33.368 1.00 63.50 79 VAL A CA 1
ATOM 575 C C . VAL A 1 79 ? -11.560 -6.005 34.899 1.00 63.50 79 VAL A C 1
ATOM 577 O O . VAL A 1 79 ? -11.687 -7.091 35.461 1.00 63.50 79 VAL A O 1
ATOM 580 N N . THR A 1 80 ? -11.497 -4.859 35.586 1.00 61.12 80 THR A N 1
ATOM 581 C CA . THR A 1 80 ? -11.444 -4.814 37.062 1.00 61.12 80 THR A CA 1
ATOM 582 C C . THR A 1 80 ? -12.790 -5.066 37.743 1.00 61.12 80 THR A C 1
ATOM 584 O O . THR A 1 80 ? -12.834 -5.563 38.870 1.00 61.12 80 THR A O 1
ATOM 587 N N . GLU A 1 81 ? -13.900 -4.786 37.059 1.00 60.91 81 GLU A N 1
ATOM 588 C CA . GLU A 1 81 ? -15.245 -4.992 37.607 1.00 60.91 81 GLU A CA 1
ATOM 589 C C . GLU A 1 81 ? -15.625 -6.489 37.650 1.00 60.91 81 GLU A C 1
ATOM 591 O O . GLU A 1 81 ? -16.376 -6.914 38.527 1.00 60.91 81 GLU A O 1
ATOM 596 N N . GLY A 1 82 ? -15.035 -7.314 36.774 1.00 58.03 82 GLY A N 1
ATOM 597 C CA . GLY A 1 82 ? -15.252 -8.766 36.729 1.00 58.03 82 GLY A CA 1
ATOM 598 C C . GLY A 1 82 ? -14.516 -9.554 37.821 1.00 58.03 82 GLY A C 1
ATOM 599 O O . GLY A 1 82 ? -15.071 -10.503 38.373 1.00 58.03 82 GLY A O 1
ATOM 600 N N . GLU A 1 83 ? -13.298 -9.146 38.190 1.00 61.66 83 GLU A N 1
ATOM 601 C CA . GLU A 1 83 ? -12.509 -9.827 39.234 1.00 61.66 83 GLU A CA 1
ATOM 602 C C . GLU A 1 83 ? -13.025 -9.525 40.654 1.00 61.66 83 GLU A C 1
ATOM 604 O O . GLU A 1 83 ? -12.951 -10.373 41.544 1.00 61.66 83 GLU A O 1
ATOM 609 N N . GLY A 1 84 ? -13.603 -8.338 40.877 1.00 58.16 84 GLY A N 1
ATOM 610 C CA . GLY A 1 84 ? -14.149 -7.940 42.179 1.00 58.16 84 GLY A CA 1
ATOM 611 C C . GLY A 1 84 ? -15.483 -8.603 42.550 1.00 58.16 84 GLY A C 1
ATOM 612 O O . GLY A 1 84 ? -15.823 -8.660 43.734 1.00 58.16 84 GLY A O 1
ATOM 613 N N . VAL A 1 85 ? -16.238 -9.098 41.564 1.00 60.69 85 VAL A N 1
ATOM 614 C CA . VAL A 1 85 ? -17.496 -9.835 41.779 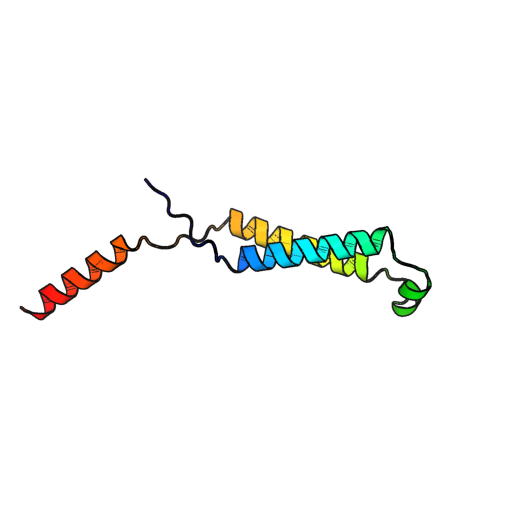1.00 60.69 85 VAL A CA 1
ATOM 615 C C . VAL A 1 85 ? -17.212 -11.313 42.053 1.00 60.69 85 VAL A C 1
ATOM 617 O O . VAL A 1 85 ? -17.710 -11.833 43.049 1.00 60.69 85 VAL A O 1
ATOM 620 N N . ASP A 1 86 ? -16.324 -11.946 41.275 1.00 61.56 86 ASP A N 1
ATOM 621 C CA . ASP A 1 86 ? -15.903 -13.342 41.496 1.00 61.56 86 ASP A CA 1
ATOM 622 C C . ASP A 1 86 ? -15.228 -13.526 42.866 1.00 61.56 86 ASP A C 1
ATOM 624 O O . ASP A 1 86 ? -15.534 -14.462 43.602 1.00 61.56 86 ASP A O 1
ATOM 628 N N . ALA A 1 87 ? -14.371 -12.586 43.278 1.00 62.94 87 ALA A N 1
ATOM 629 C CA . ALA A 1 87 ? -13.728 -12.649 44.590 1.00 62.94 87 ALA A CA 1
ATOM 630 C C . ALA A 1 87 ? -14.719 -12.512 45.764 1.00 62.94 87 ALA A C 1
ATOM 632 O O . ALA A 1 87 ? -14.482 -13.081 46.824 1.00 62.94 87 ALA A O 1
ATOM 633 N N . ARG A 1 88 ? -15.832 -11.782 45.591 1.00 63.88 88 ARG A N 1
ATOM 634 C CA . ARG A 1 88 ? -16.864 -11.627 46.633 1.00 63.88 88 ARG A CA 1
ATOM 635 C C . ARG A 1 88 ? -17.822 -12.812 46.716 1.00 63.88 88 ARG A C 1
ATOM 637 O O . ARG A 1 88 ? -18.321 -13.073 47.801 1.00 63.88 88 ARG A O 1
ATOM 644 N N . GLU A 1 89 ? -18.093 -13.507 45.613 1.00 63.41 89 GLU A N 1
ATOM 645 C CA . GLU A 1 89 ? -18.967 -14.694 45.593 1.00 63.41 89 GLU A CA 1
ATOM 646 C C . GLU A 1 89 ? -18.280 -15.952 46.137 1.00 63.41 89 GLU A C 1
ATOM 648 O O . GLU A 1 89 ? -18.947 -16.847 46.647 1.00 63.41 89 GLU A O 1
ATOM 653 N N . ARG A 1 90 ? -16.948 -16.021 46.066 1.00 62.19 90 ARG A N 1
ATOM 654 C CA . ARG A 1 90 ? -16.164 -17.171 46.545 1.00 62.19 90 ARG A CA 1
ATOM 655 C C . ARG A 1 90 ? -15.990 -17.239 48.067 1.00 62.19 90 ARG A C 1
ATOM 657 O O . ARG A 1 90 ? -15.566 -18.282 48.560 1.00 62.19 90 ARG A O 1
ATOM 664 N N . ASP A 1 91 ? -16.317 -16.160 48.776 1.00 66.00 91 ASP A N 1
ATOM 665 C CA . ASP A 1 91 ? -16.190 -16.023 50.235 1.00 66.00 91 ASP A CA 1
ATOM 666 C C . ASP A 1 91 ? -17.529 -16.203 50.995 1.00 66.00 91 ASP A C 1
ATOM 668 O O . ASP A 1 91 ? -17.568 -15.997 52.212 1.00 66.00 91 ASP A O 1
ATOM 672 N N . ILE A 1 92 ? -18.623 -16.584 50.313 1.00 57.03 92 ILE A N 1
ATOM 673 C CA . ILE A 1 92 ? -19.967 -16.791 50.903 1.00 57.03 92 ILE A CA 1
ATOM 674 C C . ILE A 1 92 ? -20.328 -18.278 50.979 1.00 57.03 92 ILE A C 1
ATOM 676 O O . ILE A 1 92 ? -20.090 -19.004 49.989 1.00 57.03 92 ILE A O 1
#

Radius of gyration: 23.39 Å; Cα contacts (8 Å, |Δi|>4): 83; chains: 1; bounding box: 37×26×73 Å

Organism: NCBI:txid103721

pLDDT: mean 83.67, std 15.91, range [43.22, 98.56]

Nearest PDB structures (foldseek):
  7a0g-assembly1_DDD  TM=6.586E-01  e=4.144E+00  Serratia marcescens
  7a0g-assembly1_HHH  TM=4.424E-01  e=3.265E+00  Serratia marcescens
  4lws-assembly3_A  TM=3.007E-01  e=6.290E+00  Thermomonospora curvata DSM 43183

Mean predicted aligned error: 9.53 Å

Secondary structure (D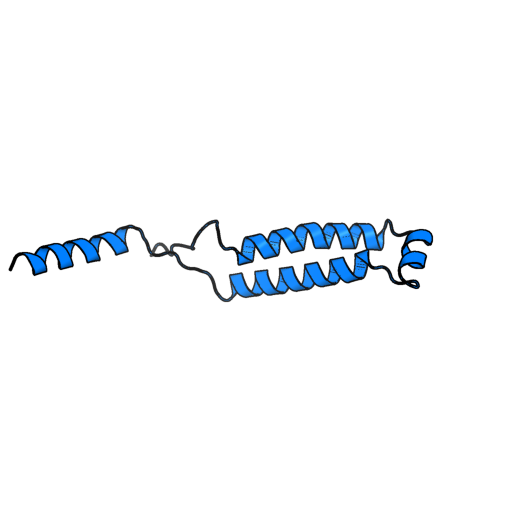SSP, 8-state):
-------TT-HHHHHHHHHHHHHHHHHHHHHHS--HHHHHTTTT--HHHHHHHHHHHHHHHHHHHHHHS---PPPHHHHHHHHHHHHHHTT-

Solvent-accessible surface area (backbone atoms only — not comparable to full-atom values): 5175 Å² total; per-residue (Å²): 132,88,77,56,72,34,57,104,75,47,65,54,56,54,50,18,51,53,30,34,56,53,11,50,51,25,34,51,39,36,75,76,67,66,52,71,76,58,20,61,77,47,82,66,41,60,59,42,31,56,52,9,51,51,27,39,51,52,15,50,52,36,50,52,46,44,71,76,55,67,64,69,48,81,57,79,70,70,60,55,63,57,56,60,50,55,61,58,60,73,77,109

Foldseek 3Di:
DPQAQDDPDDVLLVLLVVLLVQLVVLCCCLVPPDDPVNCVVVVNDSPSNVSSVVSNVSSVVSVVVCVVDTDGDDDPVVVVVVVVVVVVVVVD